Protein AF-A0A935K1G2-F1 (afdb_monomer)

pLDDT: mean 83.06, std 15.39, range [38.25, 97.44]

Radius of gyration: 13.63 Å; Cα contacts (8 Å, |Δi|>4): 152; chains: 1; bounding box: 31×29×34 Å

Foldseek 3Di:
DDDDPDQCVVCVVVLVVLPFQEEEEEQFEDDDDCSVVFHDAPVVVCVVVVDPRYAAEYLYDDPSLVSVVVDPDHYHDSNVRQPDPSSSLVVVVSHNYYDYTPYVVVVSVVVD

Secondary structure (DSSP, 8-state):
-PPPTTTHHHHHHHHHH--SEEEEEE----S-TTGGGT---GGGGGGGGGSTTEEEEE---SGGGGGGGG-SS--B-GGGG--SHHHHHHHHHT-SEEEESSSHHHHHHTT-

Sequence (112 aa):
MQSLPGLLSDWDDHLRQDDSFKIGIVWAGGALKHDYLRSSTLADWRRLWDVDGVSMYSLQKDDPSNQAAYFDLPLVNIAADCPTWAQTMAAIEKMDLIVTVDTAVAHGCLIK

Nearest PDB structures (foldseek):
  1psw-assembly1_A  TM=6.318E-01  e=1.210E+00  Escherichia coli
  5ue7-assembly1_A  TM=3.414E-01  e=6.695E+00  Candida albicans SC5314

Structure (mmCIF, N/CA/C/O backbone):
data_AF-A0A935K1G2-F1
#
_entry.id   AF-A0A935K1G2-F1
#
loop_
_atom_site.group_PDB
_atom_site.id
_atom_site.type_symbol
_atom_site.label_atom_id
_atom_site.label_alt_id
_atom_site.label_comp_id
_atom_site.label_asym_id
_atom_site.label_entity_id
_atom_site.label_seq_id
_atom_site.pdbx_PDB_ins_code
_atom_site.Cartn_x
_atom_site.Cartn_y
_atom_site.Cartn_z
_atom_site.occupancy
_atom_site.B_iso_or_equiv
_atom_site.auth_seq_id
_atom_site.auth_comp_id
_atom_site.auth_asym_id
_atom_site.auth_atom_id
_atom_site.pdbx_PDB_model_num
ATOM 1 N N . MET A 1 1 ? 12.017 7.510 20.500 1.00 38.59 1 MET A N 1
ATOM 2 C CA . MET A 1 1 ? 11.799 7.112 19.097 1.00 38.59 1 MET A CA 1
ATOM 3 C C . MET A 1 1 ? 11.363 8.368 18.359 1.00 38.59 1 MET A C 1
ATOM 5 O O . MET A 1 1 ? 10.251 8.823 18.5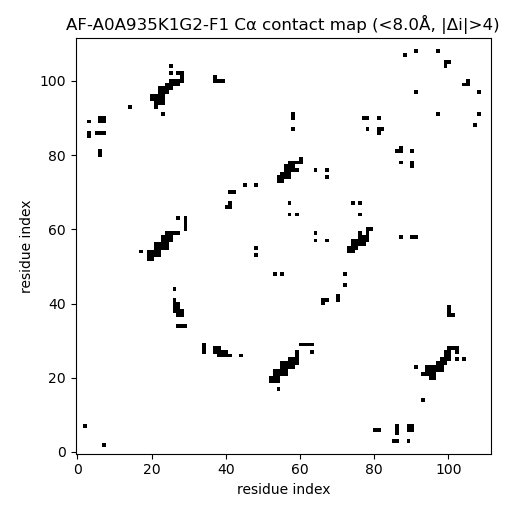80 1.00 38.59 1 MET A O 1
ATOM 9 N N . GLN A 1 2 ? 12.292 9.057 17.688 1.00 38.25 2 GLN A N 1
ATOM 10 C CA . GLN A 1 2 ? 11.992 10.327 17.012 1.00 38.25 2 GLN A CA 1
ATOM 11 C C . GLN A 1 2 ? 11.204 10.026 15.734 1.00 38.25 2 GLN A C 1
ATOM 13 O O . GLN A 1 2 ? 11.623 9.180 14.948 1.00 38.25 2 GLN A O 1
ATOM 18 N N . SER A 1 3 ? 10.060 10.686 15.559 1.00 44.81 3 SER A N 1
ATOM 19 C CA . SER A 1 3 ? 9.272 10.640 14.331 1.00 44.81 3 SER A CA 1
ATOM 20 C C . SER A 1 3 ? 10.114 11.169 13.169 1.00 44.81 3 SER A C 1
ATOM 22 O O . SER A 1 3 ? 10.691 12.254 13.247 1.00 44.81 3 SER A O 1
ATOM 24 N N . LEU A 1 4 ? 10.216 10.391 12.093 1.00 48.94 4 LEU A N 1
ATOM 25 C CA . LEU A 1 4 ? 10.877 10.831 10.868 1.00 48.94 4 LEU A CA 1
ATOM 26 C C . LEU A 1 4 ? 10.044 11.960 10.239 1.00 48.94 4 LEU A C 1
ATOM 28 O O . LEU A 1 4 ? 8.856 11.753 9.969 1.00 48.94 4 LEU A O 1
ATOM 32 N N . PRO A 1 5 ? 10.617 13.158 10.037 1.00 48.22 5 PRO A N 1
ATOM 33 C CA . PRO A 1 5 ? 9.847 14.314 9.604 1.00 48.22 5 PRO A CA 1
ATOM 34 C C . PRO A 1 5 ? 9.327 14.130 8.169 1.00 48.22 5 PRO A C 1
ATOM 36 O O . PRO A 1 5 ? 10.093 13.823 7.256 1.00 48.22 5 PRO A O 1
ATOM 39 N N . GLY A 1 6 ? 8.019 14.337 7.981 1.00 54.62 6 GLY A N 1
ATOM 40 C CA . GLY A 1 6 ? 7.413 14.653 6.681 1.00 54.62 6 GLY A CA 1
ATOM 41 C C . GLY A 1 6 ? 6.362 13.689 6.120 1.00 54.62 6 GLY A C 1
ATOM 42 O O . GLY A 1 6 ? 5.596 14.126 5.281 1.00 54.62 6 GLY A O 1
ATOM 43 N N . LEU A 1 7 ? 6.287 12.420 6.544 1.00 57.47 7 LEU A N 1
ATOM 44 C CA . LEU A 1 7 ? 5.231 11.501 6.061 1.00 57.47 7 LEU A CA 1
ATOM 45 C C . LEU A 1 7 ? 4.125 11.293 7.098 1.00 57.47 7 LEU A C 1
ATOM 47 O O . LEU A 1 7 ? 2.940 11.352 6.785 1.00 57.47 7 LEU A O 1
ATOM 51 N N . LEU A 1 8 ? 4.522 11.009 8.340 1.00 57.66 8 LEU A N 1
ATOM 52 C CA . LEU A 1 8 ? 3.570 10.585 9.358 1.00 57.66 8 LEU A CA 1
ATOM 53 C C . LEU A 1 8 ? 2.636 11.707 9.803 1.00 57.66 8 LEU A C 1
ATOM 55 O O . LEU A 1 8 ? 1.525 11.391 10.170 1.00 57.66 8 LEU A O 1
ATOM 59 N N . SER A 1 9 ? 3.016 12.989 9.762 1.00 64.75 9 SER A N 1
ATOM 60 C CA . SER A 1 9 ? 2.102 14.054 10.215 1.00 64.75 9 SER A CA 1
ATOM 61 C C . SER A 1 9 ? 0.793 14.072 9.432 1.00 64.75 9 SER A C 1
ATOM 63 O O . SER A 1 9 ? -0.264 14.265 10.022 1.00 64.75 9 SER A O 1
ATOM 65 N N . ASP A 1 10 ? 0.873 13.832 8.127 1.00 72.44 10 ASP A N 1
ATOM 66 C CA . ASP A 1 10 ? -0.256 14.021 7.220 1.00 72.44 10 ASP A CA 1
ATOM 67 C C . ASP A 1 10 ? -1.097 12.738 7.132 1.00 72.44 10 ASP A C 1
ATOM 69 O O . ASP A 1 10 ? -2.319 12.792 7.004 1.00 72.44 10 ASP A O 1
ATOM 73 N N . TRP A 1 11 ? -0.453 11.575 7.287 1.00 84.81 11 TRP A N 1
ATOM 74 C CA . TRP A 1 11 ? -1.113 10.267 7.286 1.00 84.81 11 TRP A CA 1
ATOM 75 C C . TRP A 1 11 ? -1.499 9.753 8.677 1.00 84.81 11 TRP A C 1
ATOM 77 O O . TRP A 1 11 ? -2.344 8.865 8.763 1.00 84.81 11 TRP A O 1
ATOM 87 N N . ASP A 1 12 ? -0.926 10.274 9.767 1.00 83.25 12 ASP A N 1
ATOM 88 C CA . ASP A 1 12 ? -1.163 9.756 11.122 1.00 83.25 12 ASP A CA 1
ATOM 89 C C . ASP A 1 12 ? -2.638 9.848 11.492 1.00 83.25 12 ASP A C 1
ATOM 91 O O . ASP A 1 12 ? -3.171 8.896 12.053 1.00 83.25 12 ASP A O 1
ATOM 95 N N . ASP A 1 13 ? -3.306 10.955 11.173 1.00 85.62 13 ASP A N 1
ATOM 96 C CA . ASP A 1 13 ? -4.723 11.116 11.498 1.00 85.62 13 ASP A CA 1
ATOM 97 C C . ASP A 1 13 ? -5.596 10.171 10.669 1.00 85.62 13 ASP A C 1
ATOM 99 O O . ASP A 1 13 ? -6.478 9.522 11.225 1.00 85.62 13 ASP A O 1
ATOM 103 N N . HIS A 1 14 ? -5.304 10.010 9.375 1.00 87.62 14 HIS A N 1
ATOM 104 C CA . HIS A 1 14 ? -6.013 9.058 8.518 1.00 87.62 14 HIS A CA 1
ATOM 105 C C . HIS A 1 14 ? -5.840 7.613 9.011 1.00 87.62 14 HIS A C 1
ATOM 107 O O . HIS A 1 14 ? -6.815 6.886 9.173 1.00 87.62 14 HIS A O 1
ATOM 113 N N . LEU A 1 15 ? -4.602 7.210 9.308 1.00 89.56 15 LEU A N 1
ATOM 114 C CA . LEU A 1 15 ? -4.274 5.864 9.781 1.00 89.56 15 LEU A CA 1
ATOM 115 C C . LEU A 1 15 ? -4.786 5.589 11.201 1.00 89.56 15 LEU A C 1
ATOM 117 O O . LEU A 1 15 ? -5.051 4.437 11.536 1.00 89.56 15 LEU A O 1
ATOM 121 N N . ARG A 1 16 ? -4.908 6.621 12.047 1.00 87.31 16 ARG A N 1
ATOM 122 C CA . ARG A 1 16 ? -5.493 6.516 13.395 1.00 87.31 16 ARG A CA 1
ATOM 123 C C . ARG A 1 16 ? -7.012 6.448 13.382 1.00 87.31 16 ARG A C 1
ATOM 125 O O . ARG A 1 16 ? -7.571 5.862 14.297 1.00 87.31 16 ARG A O 1
ATOM 132 N N . GLN A 1 17 ? -7.659 7.098 12.419 1.00 90.12 17 GLN A N 1
ATOM 133 C CA . GLN A 1 17 ? -9.115 7.066 12.263 1.00 90.12 17 GLN A CA 1
ATOM 134 C C . GLN A 1 17 ? -9.600 5.774 11.602 1.00 90.12 17 GLN A C 1
ATOM 136 O O . GLN A 1 17 ? -10.788 5.467 11.673 1.00 90.12 17 GLN A O 1
ATOM 141 N N . ASP A 1 18 ? -8.702 5.025 10.960 1.00 93.38 18 ASP A N 1
ATOM 142 C CA . ASP A 1 18 ? -9.017 3.705 10.440 1.00 93.38 18 ASP A CA 1
ATOM 143 C C . ASP A 1 18 ? -8.897 2.629 11.529 1.00 93.38 18 ASP A C 1
ATOM 145 O O . ASP A 1 18 ? -7.809 2.124 11.834 1.00 93.38 18 ASP A O 1
ATOM 149 N N . ASP A 1 19 ? -10.051 2.269 12.088 1.00 93.56 19 ASP A N 1
ATOM 150 C CA . ASP A 1 19 ? -10.213 1.196 13.073 1.00 93.56 19 ASP A CA 1
ATOM 151 C C . ASP A 1 19 ? -10.158 -0.216 12.451 1.00 93.56 19 ASP A C 1
ATOM 153 O O . ASP A 1 19 ? -10.207 -1.215 13.174 1.00 93.56 19 ASP A O 1
ATOM 157 N N . SER A 1 20 ? -10.055 -0.326 11.122 1.00 95.94 20 SER A N 1
ATOM 158 C CA . SER A 1 20 ? -9.943 -1.607 10.417 1.00 95.94 20 SER A CA 1
ATOM 159 C C . SER A 1 20 ? -8.546 -2.214 10.572 1.00 95.94 20 SER A C 1
ATOM 161 O O . SER A 1 20 ? -7.568 -1.540 10.924 1.00 95.94 20 SER A O 1
ATOM 163 N N . PHE A 1 21 ? -8.434 -3.506 10.259 1.00 96.12 21 PHE A N 1
ATOM 164 C CA . PHE A 1 21 ? -7.148 -4.197 10.212 1.00 96.12 21 PHE A CA 1
ATOM 165 C C . PHE A 1 21 ? -6.368 -3.770 8.957 1.00 96.12 21 PHE A C 1
ATOM 167 O O . PHE A 1 21 ? -6.766 -4.068 7.829 1.00 96.12 21 PHE A O 1
ATOM 174 N N . LYS A 1 22 ? -5.265 -3.042 9.140 1.00 96.88 22 LYS A N 1
ATOM 175 C CA . LYS A 1 22 ? -4.525 -2.367 8.065 1.00 96.88 22 LYS A CA 1
ATOM 176 C C . LYS A 1 22 ? -3.501 -3.308 7.442 1.00 96.88 22 LYS A C 1
ATOM 178 O O . LYS A 1 22 ? -2.525 -3.700 8.085 1.00 96.88 22 LYS A O 1
ATOM 183 N N . ILE A 1 23 ? -3.696 -3.639 6.170 1.00 96.94 23 ILE A N 1
ATOM 184 C CA . ILE A 1 23 ? -2.817 -4.524 5.406 1.00 96.94 23 ILE A CA 1
ATOM 185 C C . ILE A 1 23 ? -2.026 -3.701 4.389 1.00 96.94 23 ILE A C 1
ATOM 187 O O . ILE A 1 23 ? -2.590 -3.121 3.461 1.00 96.94 23 ILE A O 1
ATOM 191 N N . GLY A 1 24 ? -0.703 -3.687 4.540 1.00 96.00 24 GLY A N 1
ATOM 192 C CA . GLY A 1 24 ? 0.219 -3.134 3.554 1.00 96.00 24 GLY A CA 1
ATOM 193 C C . GLY A 1 24 ? 0.600 -4.177 2.504 1.00 96.00 24 GLY A C 1
ATOM 194 O O . GLY A 1 24 ? 1.043 -5.271 2.858 1.00 96.00 24 GLY A O 1
ATOM 195 N N . ILE A 1 25 ? 0.470 -3.849 1.219 1.00 95.75 25 ILE A N 1
ATOM 196 C CA . ILE A 1 25 ? 0.766 -4.772 0.114 1.00 95.75 25 ILE A CA 1
ATOM 197 C C . ILE A 1 25 ? 1.878 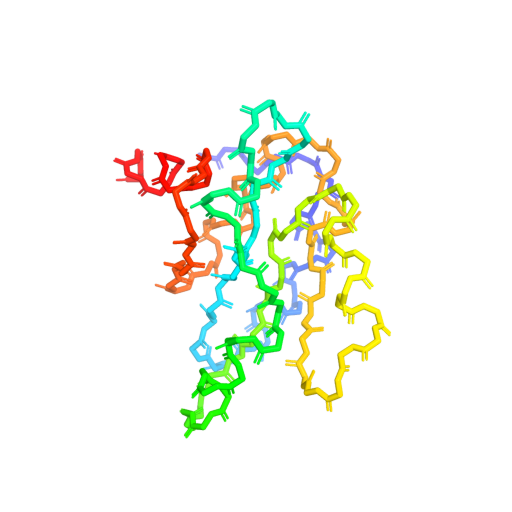-4.270 -0.813 1.00 95.75 25 ILE A C 1
ATOM 199 O O . ILE A 1 25 ? 1.971 -3.076 -1.116 1.00 95.75 25 ILE A O 1
ATOM 203 N N . VAL A 1 26 ? 2.703 -5.210 -1.285 1.00 94.19 26 VAL A N 1
ATOM 204 C CA . VAL A 1 26 ? 3.752 -5.009 -2.302 1.00 94.19 26 VAL A CA 1
ATOM 205 C C . VAL A 1 26 ? 3.753 -6.208 -3.252 1.00 94.19 26 VAL A C 1
ATOM 207 O O . VAL A 1 26 ? 4.212 -7.298 -2.911 1.00 94.19 26 VAL A O 1
ATOM 210 N N . TRP A 1 27 ? 3.209 -6.033 -4.451 1.00 92.94 27 TRP A N 1
ATOM 211 C CA . TRP A 1 27 ? 2.934 -7.141 -5.377 1.00 92.94 27 TRP A CA 1
ATOM 212 C C . TRP A 1 27 ? 4.036 -7.364 -6.420 1.00 92.94 27 TRP A C 1
ATOM 214 O O . TRP A 1 27 ? 4.031 -8.382 -7.117 1.00 92.94 27 TRP A O 1
ATOM 224 N N . ALA A 1 28 ? 4.992 -6.446 -6.537 1.00 90.00 28 ALA A N 1
ATOM 225 C CA . ALA A 1 28 ? 6.082 -6.534 -7.497 1.00 90.00 28 ALA A CA 1
ATOM 226 C C . ALA A 1 28 ? 7.399 -6.000 -6.921 1.00 90.00 28 ALA A C 1
ATOM 228 O O . ALA A 1 28 ? 7.435 -5.085 -6.095 1.00 90.00 28 ALA A O 1
ATOM 229 N N . GLY A 1 29 ? 8.507 -6.564 -7.390 1.00 83.38 29 GLY A N 1
ATOM 230 C CA . GLY A 1 29 ? 9.827 -5.980 -7.217 1.00 83.38 29 GLY A CA 1
ATOM 231 C C . GLY A 1 29 ? 10.064 -4.776 -8.141 1.00 83.38 29 GLY A C 1
ATOM 232 O O . GLY A 1 29 ? 9.180 -4.326 -8.869 1.00 83.38 29 GLY A O 1
ATOM 233 N N . GLY A 1 30 ? 11.273 -4.214 -8.062 1.00 73.19 30 GLY A N 1
ATOM 234 C CA . GLY A 1 30 ? 11.722 -3.126 -8.938 1.00 73.19 30 GLY A CA 1
ATOM 235 C C . GLY A 1 30 ? 12.342 -3.631 -10.247 1.00 73.19 30 GLY A C 1
ATOM 236 O O . GLY A 1 30 ? 12.473 -4.827 -10.470 1.00 73.19 30 GLY A O 1
ATOM 237 N N . ALA A 1 31 ? 12.812 -2.728 -11.108 1.00 67.81 31 ALA A N 1
ATOM 238 C CA . ALA A 1 31 ? 13.309 -3.042 -12.457 1.00 67.81 31 ALA A CA 1
ATOM 239 C C . ALA A 1 31 ? 14.686 -3.762 -12.512 1.00 67.81 31 ALA A C 1
ATOM 241 O O . ALA A 1 31 ? 15.627 -3.302 -13.161 1.00 67.81 31 ALA A O 1
ATOM 242 N N . LEU A 1 32 ? 14.833 -4.905 -11.838 1.00 68.56 32 LEU A N 1
ATOM 243 C CA . LEU A 1 32 ? 16.025 -5.754 -11.892 1.00 68.56 32 LEU A CA 1
ATOM 244 C C . LEU A 1 32 ? 15.917 -6.819 -12.992 1.00 68.56 32 LEU A C 1
ATOM 246 O O . LEU A 1 32 ? 14.836 -7.265 -13.381 1.00 68.56 32 LEU A O 1
ATOM 250 N N . LYS A 1 33 ? 17.070 -7.287 -13.485 1.00 58.00 33 LYS A N 1
ATOM 251 C CA . LYS A 1 33 ? 17.134 -8.385 -14.459 1.00 58.00 33 LYS A CA 1
ATOM 252 C C . LYS A 1 33 ? 16.518 -9.647 -13.831 1.00 58.00 33 LYS A C 1
ATOM 254 O O . LYS A 1 33 ? 17.051 -10.157 -12.852 1.00 58.00 33 LYS A O 1
ATOM 259 N N . HIS A 1 34 ? 15.421 -10.133 -14.421 1.00 67.94 34 HIS A N 1
ATOM 260 C CA . HIS A 1 34 ? 14.566 -11.241 -13.946 1.00 67.94 34 HIS A CA 1
ATOM 261 C C . HIS A 1 34 ? 13.529 -10.914 -12.863 1.00 67.94 34 HIS A C 1
ATOM 263 O O . HIS A 1 34 ? 12.973 -11.830 -12.263 1.00 67.94 34 HIS A O 1
ATOM 269 N N . ASP A 1 35 ? 13.200 -9.641 -12.643 1.00 64.56 35 ASP A N 1
ATOM 270 C CA . ASP A 1 35 ? 12.119 -9.271 -11.722 1.00 64.56 35 ASP A CA 1
ATOM 271 C C . ASP A 1 35 ? 10.766 -9.901 -12.085 1.00 64.56 35 ASP A C 1
ATOM 273 O O . ASP A 1 35 ? 10.032 -10.345 -11.210 1.00 64.56 35 ASP A O 1
ATOM 277 N N . TYR A 1 36 ? 10.508 -10.096 -13.381 1.00 64.56 36 TYR A N 1
ATOM 278 C CA . TYR A 1 36 ? 9.316 -10.786 -13.881 1.00 64.56 36 TYR A CA 1
ATOM 279 C C . TYR A 1 36 ? 9.129 -12.219 -13.342 1.00 64.56 36 TYR A C 1
ATOM 281 O O . TYR A 1 36 ? 8.014 -12.722 -13.374 1.00 64.56 36 TYR A O 1
ATOM 289 N N . LEU A 1 37 ? 10.189 -12.890 -12.865 1.00 68.50 37 LEU A N 1
ATOM 290 C CA . LEU A 1 37 ? 10.090 -14.237 -12.282 1.00 68.50 37 LEU A CA 1
ATOM 291 C C . LEU A 1 37 ? 9.595 -14.230 -10.831 1.00 68.50 37 LEU A C 1
ATOM 293 O O . LEU A 1 37 ? 9.234 -15.285 -10.316 1.00 68.50 37 LEU A O 1
ATOM 297 N N . ARG A 1 38 ? 9.621 -13.072 -10.164 1.00 70.00 38 ARG A N 1
ATOM 298 C CA . ARG A 1 38 ? 9.252 -12.921 -8.749 1.00 70.00 38 ARG A CA 1
ATOM 299 C C . AR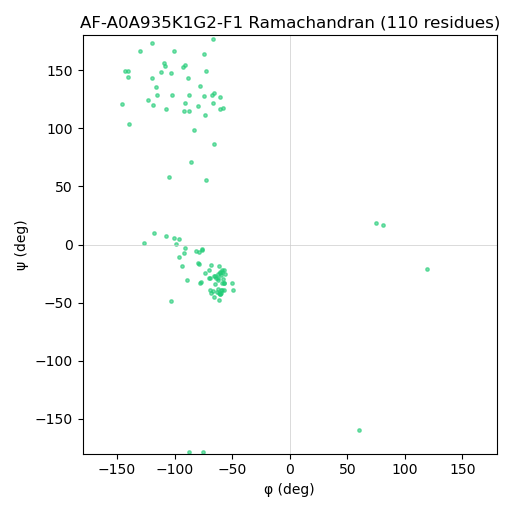G A 1 38 ? 8.190 -11.850 -8.494 1.00 70.00 38 ARG A C 1
ATOM 301 O O . ARG A 1 38 ? 7.821 -11.629 -7.347 1.00 70.00 38 ARG A O 1
ATOM 308 N N . SER A 1 39 ? 7.709 -11.205 -9.552 1.00 79.06 39 SER A N 1
ATOM 309 C CA . SER A 1 39 ? 6.680 -10.169 -9.511 1.00 79.06 39 SER A CA 1
ATOM 310 C C . SER A 1 39 ? 5.336 -10.716 -9.971 1.00 79.06 39 SER A C 1
ATOM 312 O O . SER A 1 39 ? 5.261 -11.593 -10.828 1.00 79.06 39 SER A O 1
ATOM 314 N N . SER A 1 40 ? 4.273 -10.172 -9.395 1.00 85.94 40 SER A N 1
ATOM 315 C CA . SER A 1 40 ? 2.884 -10.455 -9.754 1.00 85.94 40 SER A CA 1
ATOM 316 C C . SER A 1 40 ? 2.191 -9.170 -10.203 1.00 85.94 40 SER A C 1
ATOM 318 O O . SER A 1 40 ? 2.765 -8.079 -10.136 1.00 85.94 40 SER A O 1
ATOM 320 N N . THR A 1 41 ? 0.960 -9.280 -10.684 1.00 90.62 41 THR A N 1
ATOM 321 C CA . THR A 1 41 ? 0.103 -8.118 -10.924 1.00 90.62 41 THR A CA 1
ATOM 322 C C . THR A 1 41 ? -0.757 -7.848 -9.695 1.00 90.62 41 THR A C 1
ATOM 324 O O . THR A 1 41 ? -1.113 -8.764 -8.958 1.00 90.62 41 THR A O 1
ATOM 327 N N . LEU A 1 42 ? -1.160 -6.595 -9.486 1.00 93.81 42 LEU A N 1
ATOM 328 C CA . LEU A 1 42 ? -2.103 -6.237 -8.425 1.00 93.81 42 LEU A CA 1
ATOM 329 C C . LEU A 1 42 ? -3.439 -6.994 -8.572 1.00 93.81 42 LEU A C 1
ATOM 331 O O . LEU A 1 42 ? -4.090 -7.331 -7.585 1.00 93.81 42 LEU A O 1
ATOM 335 N N . ALA A 1 43 ? -3.825 -7.332 -9.807 1.00 93.62 43 ALA A N 1
A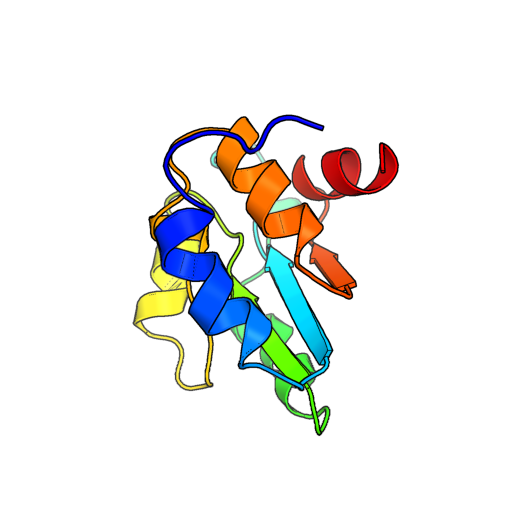TOM 336 C CA . ALA A 1 43 ? -5.016 -8.128 -10.090 1.00 93.62 43 ALA A CA 1
ATOM 337 C C . ALA A 1 43 ? -4.940 -9.567 -9.544 1.00 93.62 43 ALA A C 1
ATOM 339 O O . ALA A 1 43 ? -5.978 -10.137 -9.207 1.00 93.62 43 ALA A O 1
ATOM 340 N N . ASP A 1 44 ? -3.743 -10.137 -9.384 1.00 92.75 44 ASP A N 1
ATOM 341 C CA . ASP A 1 44 ? -3.576 -11.476 -8.801 1.00 92.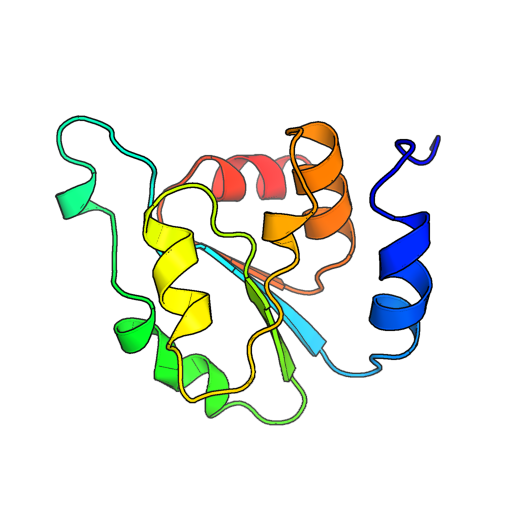75 44 ASP A CA 1
ATOM 342 C C . ASP A 1 44 ? -3.928 -11.496 -7.298 1.00 92.75 44 ASP A C 1
ATOM 344 O O . ASP A 1 44 ? -4.208 -12.549 -6.727 1.00 92.75 44 ASP A O 1
ATOM 348 N N . TRP A 1 45 ? -3.972 -10.322 -6.655 1.00 94.38 45 TRP A N 1
ATOM 349 C CA . TRP A 1 45 ? -4.143 -10.156 -5.208 1.00 94.38 45 TRP A CA 1
ATOM 350 C C . TRP A 1 45 ? -5.581 -9.840 -4.791 1.00 94.38 45 TRP A C 1
ATOM 352 O O . TRP A 1 45 ? -5.861 -9.714 -3.601 1.00 94.38 45 TRP A O 1
ATOM 362 N N . ARG A 1 46 ? -6.520 -9.753 -5.743 1.00 95.00 46 ARG A N 1
ATOM 363 C CA . ARG A 1 46 ? -7.927 -9.370 -5.497 1.00 95.00 46 ARG A CA 1
ATOM 364 C C . ARG A 1 46 ? -8.604 -10.147 -4.375 1.00 95.00 46 ARG A C 1
ATOM 366 O O . ARG A 1 46 ? -9.426 -9.586 -3.668 1.00 95.00 46 ARG A O 1
ATOM 373 N N . ARG A 1 47 ? -8.241 -11.419 -4.194 1.00 93.81 47 ARG A N 1
ATOM 374 C CA . ARG A 1 47 ? -8.784 -12.281 -3.133 1.00 93.81 47 ARG A CA 1
ATOM 375 C C . ARG A 1 47 ? -8.556 -11.738 -1.724 1.00 93.81 47 ARG A C 1
ATOM 377 O O . ARG A 1 47 ? -9.298 -12.104 -0.826 1.00 93.81 47 ARG A O 1
ATOM 384 N N . LEU A 1 48 ? -7.573 -10.861 -1.522 1.00 92.31 48 LEU A N 1
ATOM 385 C CA . LEU A 1 48 ? -7.366 -10.210 -0.230 1.00 92.31 48 LEU A CA 1
ATOM 386 C C . LEU A 1 48 ? -8.530 -9.280 0.150 1.00 92.31 48 LEU A C 1
ATOM 388 O O . LEU A 1 48 ? -8.794 -9.108 1.334 1.00 92.31 48 LEU A O 1
ATOM 392 N N . TRP A 1 49 ? -9.252 -8.728 -0.830 1.00 95.81 49 TRP A N 1
ATOM 393 C CA . TRP A 1 49 ? -10.443 -7.901 -0.601 1.00 95.81 49 TRP A CA 1
ATOM 394 C C . TRP A 1 49 ? -11.703 -8.714 -0.288 1.00 95.81 49 TRP A C 1
ATOM 396 O O . TRP A 1 49 ? -12.717 -8.122 0.064 1.00 95.81 49 TRP A O 1
ATOM 406 N N . ASP A 1 50 ? -11.652 -10.047 -0.384 1.00 95.94 50 ASP A N 1
ATOM 407 C CA . ASP A 1 50 ? -12.750 -10.917 0.060 1.00 95.94 50 ASP A CA 1
ATOM 408 C C . ASP A 1 50 ? -12.779 -11.048 1.604 1.00 95.94 50 ASP A C 1
ATOM 410 O O . ASP A 1 50 ? -13.664 -11.704 2.153 1.00 95.94 50 ASP A O 1
ATOM 414 N N . VAL A 1 51 ? -11.797 -10.472 2.315 1.00 94.62 51 VAL A N 1
ATOM 415 C CA . VAL A 1 51 ? -11.709 -10.482 3.782 1.00 94.62 51 VAL A CA 1
ATOM 416 C C . VAL A 1 51 ? -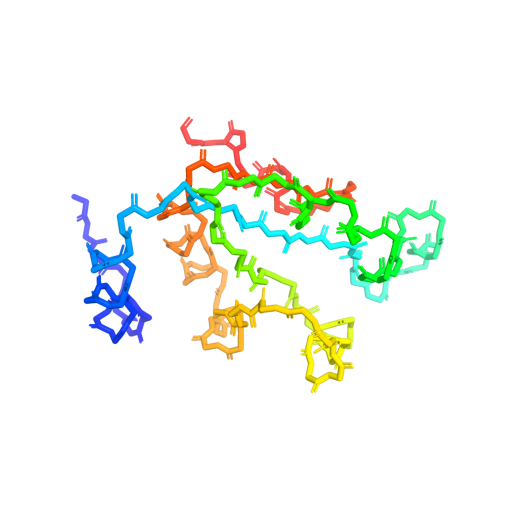12.414 -9.250 4.348 1.00 94.62 51 VAL A C 1
ATOM 418 O O . VAL A 1 51 ? -12.039 -8.122 4.045 1.00 94.62 51 VAL A O 1
ATOM 421 N N . ASP A 1 52 ? -13.410 -9.458 5.206 1.00 94.94 52 ASP A N 1
ATOM 422 C CA . ASP A 1 52 ? -14.124 -8.362 5.866 1.00 94.94 52 ASP A CA 1
ATOM 423 C C . ASP A 1 52 ? -13.274 -7.675 6.950 1.00 94.94 52 ASP A C 1
ATOM 425 O O . ASP A 1 52 ? -12.466 -8.307 7.632 1.00 94.94 52 ASP A O 1
ATOM 429 N N . GLY A 1 53 ? -13.510 -6.374 7.160 1.00 95.31 53 GLY A N 1
ATOM 430 C CA . GLY A 1 53 ? -12.901 -5.608 8.258 1.00 95.31 53 GLY A CA 1
ATOM 431 C C . GLY A 1 53 ? -11.425 -5.251 8.059 1.00 95.31 53 GLY A C 1
ATOM 432 O O . GLY A 1 53 ? -10.739 -4.932 9.032 1.00 95.31 53 GLY A O 1
ATOM 433 N N . VAL A 1 54 ? -10.934 -5.308 6.819 1.00 96.19 54 VAL A N 1
ATOM 434 C CA . VAL A 1 54 ? -9.563 -4.929 6.463 1.00 96.19 54 VAL A CA 1
ATOM 435 C C . VAL A 1 54 ? -9.543 -3.669 5.605 1.00 96.19 54 VAL A C 1
ATOM 437 O O . VAL A 1 54 ? -10.424 -3.451 4.772 1.00 96.19 54 VAL A O 1
ATOM 440 N N . SER A 1 55 ? -8.480 -2.890 5.759 1.00 97.31 55 SER A N 1
ATOM 441 C CA . SER A 1 55 ? -8.157 -1.770 4.877 1.00 97.31 55 SER A CA 1
ATOM 442 C C . SER A 1 55 ? -6.849 -2.042 4.157 1.00 97.31 55 SER A C 1
ATOM 444 O O . SER A 1 55 ? -5.870 -2.475 4.766 1.00 97.31 55 SER A O 1
ATOM 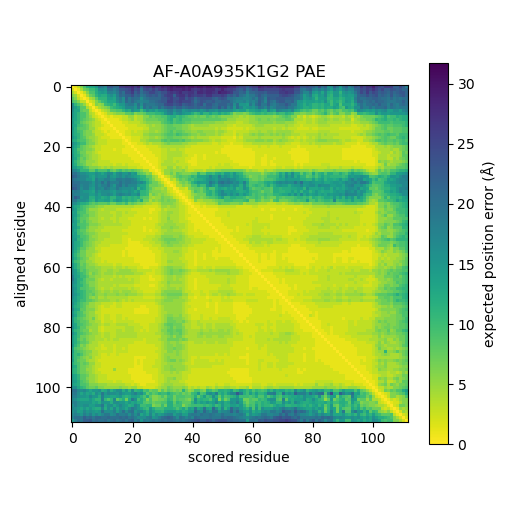446 N N . MET A 1 56 ? -6.823 -1.774 2.853 1.00 97.44 56 MET A N 1
ATOM 447 C CA . MET A 1 56 ? -5.679 -2.078 1.996 1.00 97.44 56 MET A CA 1
ATOM 448 C C . MET A 1 56 ? -4.860 -0.828 1.690 1.00 97.44 56 MET A C 1
ATOM 450 O O . MET A 1 56 ? -5.383 0.168 1.182 1.00 97.44 56 MET A O 1
ATOM 454 N N . TYR A 1 57 ? -3.552 -0.925 1.921 1.00 96.12 57 TYR A N 1
ATOM 455 C CA . TYR A 1 57 ? -2.581 0.134 1.675 1.00 96.12 57 TYR A CA 1
ATOM 456 C C . TYR A 1 57 ? -1.492 -0.353 0.721 1.00 96.12 57 TYR A C 1
ATOM 458 O O . TYR A 1 57 ? -0.803 -1.337 0.981 1.00 96.12 57 TYR A O 1
ATOM 466 N N . SER A 1 58 ? -1.290 0.349 -0.389 1.00 95.56 58 SER A N 1
ATOM 467 C CA . SER A 1 58 ? -0.179 0.080 -1.298 1.00 95.56 58 SER A CA 1
ATOM 468 C C . SER A 1 58 ? 1.104 0.692 -0.749 1.00 95.56 58 SER A C 1
ATOM 470 O O . SER A 1 58 ? 1.226 1.911 -0.610 1.00 95.56 58 SER A O 1
ATOM 472 N N . LEU A 1 59 ? 2.085 -0.175 -0.502 1.00 94.06 59 LEU A N 1
ATOM 473 C CA . LEU A 1 59 ? 3.470 0.193 -0.213 1.00 94.06 59 LEU A CA 1
ATOM 474 C C . LEU A 1 59 ? 4.368 0.030 -1.455 1.00 94.06 59 LEU A C 1
ATOM 476 O O . LEU A 1 59 ? 5.586 0.201 -1.376 1.00 94.06 59 LEU A O 1
ATOM 480 N N . GLN A 1 60 ? 3.771 -0.301 -2.604 1.00 93.31 60 GLN A N 1
ATOM 481 C CA . GLN A 1 60 ? 4.469 -0.527 -3.860 1.00 93.31 60 GLN A CA 1
ATOM 482 C C . GLN A 1 60 ? 5.113 0.759 -4.377 1.00 93.31 60 GLN A C 1
ATOM 484 O O . GLN A 1 60 ? 4.466 1.799 -4.529 1.00 93.31 60 GLN A O 1
ATOM 489 N N . LYS A 1 61 ? 6.394 0.648 -4.718 1.00 88.94 61 LYS A N 1
ATOM 490 C CA . LYS A 1 61 ? 7.191 1.707 -5.334 1.00 88.94 61 LYS A CA 1
ATOM 491 C C . LYS A 1 61 ? 7.342 1.512 -6.834 1.00 88.94 61 LYS A C 1
ATOM 493 O O . LYS A 1 61 ? 7.071 0.427 -7.354 1.00 88.94 61 LYS A O 1
ATOM 498 N N . ASP A 1 62 ? 7.804 2.584 -7.471 1.00 87.50 62 ASP A N 1
ATOM 499 C CA . ASP A 1 62 ? 8.203 2.649 -8.876 1.00 87.50 62 ASP A CA 1
ATOM 500 C C . ASP A 1 62 ? 7.066 2.307 -9.853 1.00 87.50 62 ASP A C 1
ATOM 502 O O . ASP A 1 62 ? 5.886 2.395 -9.508 1.00 87.50 62 ASP A O 1
ATOM 506 N N . ASP A 1 63 ? 7.414 1.939 -11.088 1.00 88.88 63 ASP A N 1
ATOM 507 C CA . ASP A 1 63 ? 6.464 1.686 -12.177 1.00 88.88 63 ASP A CA 1
ATOM 508 C C . ASP A 1 63 ? 5.300 0.745 -11.813 1.00 88.88 63 ASP A C 1
ATOM 510 O O . ASP A 1 63 ? 4.170 1.036 -12.222 1.00 88.88 63 ASP A O 1
ATOM 514 N N . PRO A 1 64 ? 5.488 -0.343 -11.031 1.00 89.75 64 PRO A N 1
ATOM 515 C CA . PRO A 1 64 ? 4.369 -1.196 -10.644 1.00 89.75 64 PRO A CA 1
ATOM 516 C C . PRO A 1 64 ? 3.305 -0.48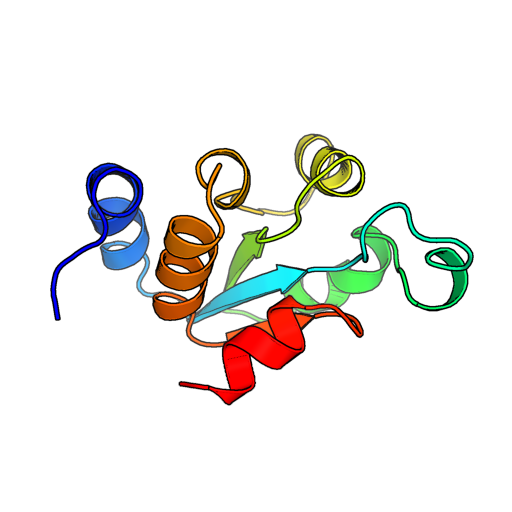1 -9.802 1.00 89.75 64 PRO A C 1
ATOM 518 O O . PRO A 1 64 ? 2.142 -0.878 -9.859 1.00 89.75 64 PRO A O 1
ATOM 521 N N . SER A 1 65 ? 3.664 0.590 -9.079 1.00 91.69 65 SER A N 1
ATOM 522 C CA . SER A 1 65 ? 2.734 1.401 -8.275 1.00 91.69 65 SER A CA 1
ATOM 523 C C . SER A 1 65 ? 1.625 2.029 -9.128 1.00 91.69 65 SER A C 1
ATOM 525 O O . SER A 1 65 ? 0.507 2.218 -8.652 1.00 91.69 65 SER A O 1
ATOM 527 N N . ASN A 1 66 ? 1.877 2.258 -10.424 1.00 91.38 66 ASN A N 1
ATOM 528 C CA . ASN A 1 66 ? 0.883 2.795 -11.358 1.00 91.38 66 ASN A CA 1
ATOM 529 C C . ASN A 1 66 ? -0.372 1.914 -11.477 1.00 91.38 66 ASN A C 1
ATOM 531 O O . ASN A 1 66 ? -1.438 2.419 -11.822 1.00 91.38 66 ASN A O 1
ATOM 535 N N . GLN A 1 67 ? -0.279 0.614 -11.170 1.00 92.31 67 GLN A N 1
ATOM 536 C CA . GLN A 1 67 ? -1.440 -0.282 -11.173 1.00 92.31 67 GLN A CA 1
ATOM 537 C C . GLN A 1 67 ? -2.496 0.141 -10.141 1.00 92.31 67 GLN A C 1
ATOM 539 O O . GLN A 1 67 ? -3.683 -0.036 -10.400 1.00 92.31 67 GLN A O 1
ATOM 544 N N . ALA A 1 68 ? -2.093 0.762 -9.025 1.00 92.44 68 ALA A N 1
ATOM 545 C CA . ALA A 1 68 ? -3.020 1.243 -8.001 1.00 92.44 68 ALA A CA 1
ATOM 546 C C . ALA A 1 68 ? -3.950 2.355 -8.514 1.00 92.44 68 ALA A C 1
ATOM 548 O O . ALA A 1 68 ? -5.079 2.463 -8.050 1.00 92.44 68 ALA A O 1
ATOM 549 N N . ALA A 1 69 ? -3.513 3.154 -9.496 1.00 90.00 69 ALA A N 1
ATOM 550 C CA . ALA A 1 69 ? -4.313 4.250 -10.048 1.00 90.00 69 ALA A CA 1
ATOM 551 C C . ALA A 1 69 ? -5.516 3.775 -10.885 1.00 90.00 69 ALA A C 1
ATOM 553 O O . ALA A 1 69 ? -6.471 4.526 -11.067 1.00 90.00 69 ALA A O 1
ATOM 554 N N . TYR A 1 70 ? -5.467 2.543 -11.399 1.00 91.81 70 TYR A N 1
ATOM 555 C CA . TYR A 1 70 ? -6.508 1.961 -12.254 1.00 91.81 70 TYR A CA 1
ATOM 556 C C . TYR A 1 70 ? -7.158 0.724 -11.627 1.00 91.81 70 TYR A C 1
ATOM 558 O O . TYR A 1 70 ? -7.890 0.002 -12.303 1.00 91.81 70 TYR A O 1
ATOM 566 N N . PHE A 1 71 ? -6.865 0.455 -10.354 1.00 95.25 71 PHE A N 1
ATOM 567 C CA . PHE A 1 71 ? -7.456 -0.655 -9.630 1.00 95.25 71 PHE A CA 1
ATOM 568 C C . PHE A 1 71 ? -8.876 -0.298 -9.187 1.00 95.25 71 PHE A C 1
ATOM 570 O O . PHE A 1 71 ? -9.144 0.803 -8.720 1.00 95.25 71 PHE A O 1
ATOM 577 N N . ASP A 1 72 ? -9.799 -1.232 -9.359 1.00 95.25 72 ASP A N 1
ATOM 578 C CA . ASP A 1 72 ? -11.241 -1.054 -9.161 1.00 95.25 72 ASP A CA 1
ATOM 579 C C . ASP A 1 72 ? -11.718 -1.388 -7.739 1.00 95.25 72 ASP A C 1
ATOM 581 O O . ASP A 1 72 ? -12.898 -1.217 -7.435 1.00 95.25 72 ASP A O 1
ATOM 585 N N . LEU A 1 73 ? -10.822 -1.852 -6.863 1.00 96.44 73 LEU A N 1
ATOM 586 C CA . LEU A 1 73 ? -11.111 -2.102 -5.450 1.00 96.44 73 LEU A CA 1
ATOM 587 C C . LEU A 1 73 ? -10.427 -1.050 -4.559 1.00 96.44 73 LEU A C 1
ATOM 589 O O . LEU A 1 73 ? -9.390 -0.508 -4.951 1.00 96.44 73 LEU A O 1
ATOM 593 N N . PRO A 1 74 ? -10.960 -0.765 -3.354 1.00 96.25 74 PRO A N 1
ATOM 594 C CA . PRO A 1 74 ? -10.401 0.251 -2.463 1.00 96.25 74 PRO A CA 1
ATOM 595 C C . PRO A 1 74 ? -8.936 -0.026 -2.102 1.00 96.25 74 PRO A C 1
ATOM 597 O O . PRO A 1 74 ? -8.631 -1.034 -1.471 1.00 96.25 74 PRO A O 1
ATOM 600 N N . LEU A 1 75 ? -8.030 0.872 -2.483 1.00 96.38 75 LEU A N 1
ATOM 601 C CA . LEU A 1 75 ? -6.601 0.760 -2.196 1.00 96.38 75 LEU A CA 1
ATOM 602 C C . LEU A 1 75 ? -6.009 2.150 -1.966 1.00 96.38 75 LEU A C 1
ATOM 604 O O . LEU A 1 75 ? -6.039 3.000 -2.855 1.00 96.38 75 LEU A O 1
ATOM 608 N N . VAL A 1 76 ? -5.436 2.378 -0.787 1.00 94.75 76 VAL A N 1
ATOM 609 C CA . VAL A 1 76 ? -4.795 3.654 -0.446 1.00 94.75 76 VAL A CA 1
ATOM 610 C C . VAL A 1 76 ? -3.312 3.595 -0.807 1.00 94.75 76 VAL A C 1
ATOM 612 O O . VAL A 1 76 ? -2.557 2.822 -0.222 1.00 94.75 76 VAL A O 1
ATOM 615 N N . ASN A 1 77 ? -2.856 4.407 -1.765 1.00 92.50 77 ASN A N 1
ATOM 616 C CA . ASN A 1 77 ? -1.453 4.401 -2.195 1.00 92.50 77 ASN A CA 1
ATOM 617 C C . ASN A 1 77 ? -0.551 5.298 -1.335 1.00 92.50 77 ASN A C 1
ATOM 619 O O . ASN A 1 77 ? -0.058 6.322 -1.802 1.00 92.50 77 ASN A O 1
ATOM 623 N N . ILE A 1 78 ? -0.298 4.890 -0.088 1.00 92.50 78 ILE A N 1
ATOM 624 C CA . ILE A 1 78 ? 0.569 5.633 0.843 1.00 92.50 78 ILE A CA 1
ATOM 625 C C . ILE A 1 78 ? 2.017 5.739 0.340 1.00 92.50 78 ILE A C 1
ATOM 627 O O . ILE A 1 78 ? 2.709 6.723 0.606 1.00 92.50 78 ILE A O 1
ATOM 631 N N . ALA A 1 79 ? 2.487 4.759 -0.440 1.00 89.75 79 ALA A N 1
ATOM 632 C CA . ALA A 1 79 ? 3.820 4.806 -1.026 1.00 89.75 79 ALA A CA 1
ATOM 633 C C . ALA A 1 79 ? 4.040 6.011 -1.950 1.00 89.75 79 ALA A C 1
ATOM 635 O O . ALA A 1 79 ? 5.192 6.426 -2.088 1.00 89.75 79 ALA A O 1
ATOM 636 N N . ALA A 1 80 ? 2.999 6.601 -2.543 1.00 87.81 80 ALA A N 1
ATOM 637 C CA . ALA A 1 80 ? 3.142 7.800 -3.371 1.00 87.81 80 ALA A CA 1
ATOM 638 C C . ALA A 1 80 ? 3.792 8.967 -2.601 1.00 87.81 80 ALA A C 1
ATOM 640 O O . ALA A 1 80 ? 4.616 9.688 -3.161 1.00 87.81 80 ALA A O 1
ATOM 641 N N . ASP A 1 81 ? 3.534 9.059 -1.293 1.00 88.81 81 ASP A N 1
ATOM 642 C CA . ASP A 1 81 ? 4.016 10.148 -0.438 1.00 88.81 81 ASP A CA 1
ATOM 643 C C . ASP A 1 81 ? 5.306 9.808 0.328 1.00 88.81 81 ASP A C 1
ATOM 645 O O . ASP A 1 81 ? 5.782 10.596 1.142 1.00 88.81 81 ASP A O 1
ATOM 649 N N . CYS A 1 82 ? 5.910 8.639 0.075 1.00 89.25 82 CYS A N 1
ATOM 650 C CA . CYS A 1 82 ? 7.060 8.122 0.831 1.00 89.25 82 CYS A CA 1
ATOM 651 C C . CYS A 1 82 ? 8.412 8.228 0.077 1.00 89.25 82 CYS A C 1
ATOM 653 O O . CYS A 1 82 ? 9.023 7.184 -0.154 1.00 89.25 82 CYS A O 1
ATOM 655 N N . PRO A 1 83 ? 8.934 9.385 -0.370 1.00 86.25 83 PRO A N 1
ATOM 656 C CA . PRO A 1 83 ? 10.098 9.433 -1.270 1.00 86.25 83 PRO A CA 1
ATOM 657 C C . PRO A 1 83 ? 11.390 8.822 -0.699 1.00 86.25 83 PRO A C 1
ATOM 659 O O . PRO A 1 83 ? 12.297 8.492 -1.458 1.00 86.25 83 PRO A O 1
ATOM 662 N N . THR A 1 84 ? 11.491 8.647 0.620 1.00 87.12 84 THR A N 1
ATOM 663 C CA . THR A 1 84 ? 12.661 8.042 1.271 1.00 87.12 84 THR A CA 1
ATOM 664 C C . THR A 1 84 ? 12.374 6.648 1.833 1.00 87.12 84 THR A C 1
ATOM 666 O O . THR A 1 84 ? 11.244 6.301 2.190 1.00 87.12 84 THR A O 1
ATOM 669 N N . TRP A 1 85 ? 13.434 5.848 1.990 1.00 82.94 85 TRP A N 1
ATOM 670 C CA . TRP A 1 85 ? 13.343 4.552 2.671 1.00 82.94 85 TRP A CA 1
ATOM 671 C C . TRP A 1 85 ? 12.852 4.691 4.114 1.00 82.94 85 TRP A C 1
ATOM 673 O O . TRP A 1 85 ? 12.017 3.917 4.565 1.00 82.94 85 TRP A O 1
ATOM 683 N N . ALA A 1 86 ? 13.310 5.727 4.817 1.00 86.12 86 ALA A N 1
ATOM 684 C CA . ALA A 1 86 ? 12.910 5.994 6.191 1.00 86.12 86 ALA A CA 1
ATOM 685 C C . ALA A 1 86 ? 11.393 6.251 6.303 1.00 86.12 86 ALA A C 1
ATOM 687 O O . ALA A 1 86 ? 10.730 5.706 7.180 1.00 86.12 86 ALA A O 1
ATOM 688 N N . GLN A 1 87 ? 10.820 7.013 5.369 1.00 86.62 87 GLN A N 1
ATOM 689 C CA . GLN A 1 87 ? 9.370 7.221 5.294 1.00 86.62 87 GLN A CA 1
ATOM 690 C C . GLN A 1 87 ? 8.621 5.933 4.930 1.00 86.62 87 GLN A C 1
ATOM 692 O O . GLN A 1 87 ? 7.598 5.632 5.532 1.00 86.62 87 GLN A O 1
ATOM 697 N N . THR A 1 88 ? 9.160 5.126 4.013 1.00 88.62 88 THR A N 1
ATOM 698 C CA . THR A 1 88 ? 8.576 3.814 3.681 1.00 88.62 88 THR A CA 1
ATOM 699 C C . THR A 1 88 ? 8.536 2.895 4.911 1.00 88.62 88 THR A C 1
ATOM 701 O O . THR A 1 88 ? 7.511 2.276 5.182 1.00 88.62 88 THR A O 1
ATOM 704 N N . MET A 1 89 ? 9.607 2.862 5.711 1.00 86.56 89 MET A N 1
ATOM 705 C CA . MET A 1 89 ? 9.653 2.123 6.980 1.00 86.56 89 MET A CA 1
ATOM 706 C C . MET A 1 89 ? 8.639 2.650 7.998 1.00 86.56 89 MET A C 1
ATOM 708 O O . MET A 1 89 ? 7.953 1.859 8.638 1.00 86.56 89 MET A O 1
ATOM 712 N N . ALA A 1 90 ? 8.482 3.970 8.102 1.00 88.00 90 ALA A N 1
ATOM 713 C CA . ALA A 1 90 ? 7.476 4.575 8.969 1.00 88.00 90 ALA A CA 1
ATOM 714 C C . ALA A 1 90 ? 6.041 4.184 8.562 1.00 88.00 90 ALA A C 1
ATOM 716 O O . ALA A 1 90 ? 5.219 3.918 9.432 1.00 88.00 90 ALA A O 1
ATOM 717 N N . ALA A 1 91 ? 5.740 4.091 7.262 1.00 90.12 91 ALA A N 1
ATOM 718 C CA . ALA A 1 91 ? 4.455 3.575 6.783 1.00 90.12 91 ALA A CA 1
ATOM 719 C C . ALA A 1 91 ? 4.275 2.087 7.128 1.00 90.12 91 ALA A C 1
ATOM 721 O O . ALA A 1 91 ? 3.231 1.695 7.644 1.00 90.12 91 ALA A O 1
ATOM 722 N N . ILE A 1 92 ? 5.314 1.270 6.913 1.00 90.00 92 ILE A N 1
ATOM 723 C CA . ILE A 1 92 ? 5.331 -0.155 7.283 1.00 90.00 92 ILE A CA 1
ATOM 724 C C . ILE A 1 92 ? 5.059 -0.340 8.783 1.00 90.00 92 ILE A C 1
ATOM 726 O O . ILE A 1 92 ? 4.357 -1.271 9.173 1.00 90.00 92 ILE A O 1
ATOM 730 N N . GLU A 1 93 ? 5.596 0.521 9.651 1.00 89.38 93 GLU A N 1
ATOM 731 C CA . GLU A 1 93 ? 5.365 0.500 11.105 1.00 89.38 93 GLU A CA 1
ATOM 732 C C . GLU A 1 93 ? 3.903 0.695 11.516 1.00 89.38 93 GLU A C 1
ATOM 734 O O . GLU A 1 93 ? 3.523 0.228 12.586 1.00 89.38 93 GLU A O 1
ATOM 739 N N . LYS A 1 94 ? 3.081 1.326 10.674 1.00 90.88 94 LYS A N 1
ATOM 740 C CA . LYS A 1 94 ? 1.663 1.601 10.956 1.00 90.88 94 LYS A CA 1
ATOM 741 C C . LYS A 1 94 ? 0.705 0.516 10.463 1.00 90.88 94 LYS A C 1
ATOM 743 O O . LYS A 1 94 ? -0.490 0.618 10.724 1.00 90.88 94 LYS A O 1
ATOM 748 N N . MET A 1 95 ? 1.205 -0.472 9.724 1.00 94.00 95 MET A N 1
ATOM 749 C CA . MET A 1 95 ? 0.402 -1.586 9.221 1.00 94.00 95 MET A CA 1
ATOM 750 C C . MET A 1 95 ? 0.360 -2.722 10.243 1.00 94.00 95 MET A C 1
ATOM 752 O O . MET A 1 95 ? 1.378 -3.032 10.867 1.00 94.00 95 MET A O 1
ATOM 756 N N . ASP A 1 96 ? -0.792 -3.381 10.348 1.00 94.50 96 ASP A N 1
ATOM 757 C CA . ASP A 1 96 ? -0.987 -4.558 11.198 1.00 94.50 96 ASP A CA 1
ATOM 758 C C . ASP A 1 96 ? -0.405 -5.824 10.547 1.00 94.50 96 ASP A C 1
ATOM 760 O O . ASP A 1 96 ? 0.120 -6.708 11.225 1.00 94.50 96 ASP A O 1
ATOM 764 N N . LEU A 1 97 ? -0.449 -5.895 9.213 1.00 94.19 97 LEU A N 1
ATOM 765 C CA . LEU A 1 97 ? 0.129 -6.972 8.414 1.00 94.19 97 LEU A CA 1
ATOM 766 C C . LEU A 1 97 ? 0.780 -6.413 7.152 1.00 94.19 97 LEU A C 1
ATOM 768 O O . LEU A 1 97 ? 0.258 -5.494 6.524 1.00 94.19 97 LEU A O 1
ATOM 772 N N . ILE A 1 98 ? 1.892 -7.021 6.745 1.00 93.94 98 ILE A N 1
ATOM 773 C CA . ILE A 1 98 ? 2.503 -6.787 5.440 1.00 93.94 98 ILE A CA 1
ATOM 774 C C . ILE A 1 98 ? 2.448 -8.075 4.629 1.00 93.94 98 ILE A C 1
ATOM 776 O O . ILE A 1 98 ? 2.895 -9.124 5.091 1.00 93.94 98 ILE A O 1
ATOM 780 N N . VAL A 1 99 ? 1.936 -7.981 3.405 1.00 92.50 99 VAL A N 1
ATOM 781 C CA . VAL A 1 99 ? 1.942 -9.074 2.432 1.00 92.50 99 VAL A CA 1
ATOM 782 C C . VAL A 1 99 ? 2.750 -8.611 1.221 1.00 92.50 99 VAL A C 1
ATOM 784 O O . VAL A 1 99 ? 2.439 -7.602 0.593 1.00 92.50 99 VAL A O 1
ATOM 787 N N . THR A 1 100 ? 3.831 -9.318 0.901 1.00 91.12 100 THR A N 1
ATOM 788 C CA . THR A 1 100 ? 4.763 -8.922 -0.164 1.00 91.12 100 THR A CA 1
ATOM 789 C C . THR A 1 100 ? 5.234 -10.135 -0.955 1.00 91.12 100 THR A C 1
ATOM 791 O O . THR A 1 100 ? 5.373 -11.221 -0.393 1.00 91.12 100 THR A O 1
ATOM 794 N N . VAL A 1 101 ? 5.533 -9.949 -2.243 1.00 83.94 101 VAL A N 1
ATOM 795 C CA . VAL A 1 101 ? 6.428 -10.872 -2.968 1.00 83.94 101 VAL A CA 1
ATOM 796 C C . VAL A 1 101 ? 7.859 -10.779 -2.404 1.00 83.94 101 VAL A C 1
ATOM 798 O O . VAL A 1 101 ? 8.112 -9.965 -1.512 1.00 83.94 101 VAL A O 1
ATOM 801 N N . ASP A 1 102 ? 8.809 -11.588 -2.883 1.00 76.62 102 ASP A N 1
ATOM 802 C CA . ASP A 1 102 ? 10.209 -11.542 -2.421 1.00 76.62 102 ASP A CA 1
ATOM 803 C C . ASP A 1 102 ? 10.897 -10.208 -2.812 1.00 76.62 102 ASP A C 1
ATOM 805 O O . ASP A 1 102 ? 11.493 -10.050 -3.888 1.00 76.62 102 ASP A O 1
ATOM 809 N N . THR A 1 103 ? 10.726 -9.201 -1.947 1.00 63.97 103 THR A N 1
ATOM 810 C CA . THR A 1 103 ? 11.208 -7.821 -2.096 1.00 63.97 103 THR A CA 1
ATOM 811 C C . THR A 1 103 ? 11.942 -7.342 -0.841 1.00 63.97 103 THR A C 1
ATOM 813 O O . THR A 1 103 ? 11.818 -7.909 0.243 1.00 63.97 103 THR A O 1
ATOM 816 N N . ALA A 1 104 ? 12.657 -6.216 -0.955 1.00 66.12 104 ALA A N 1
ATOM 817 C CA . ALA A 1 104 ? 13.314 -5.560 0.178 1.00 66.12 104 ALA A CA 1
ATOM 818 C C . ALA A 1 104 ? 12.354 -5.207 1.336 1.00 66.12 104 ALA A C 1
ATOM 820 O O . ALA A 1 104 ? 12.789 -5.145 2.485 1.00 66.12 104 ALA A O 1
ATOM 821 N N . VAL A 1 105 ? 11.053 -5.025 1.066 1.00 65.62 105 VAL A N 1
ATOM 822 C CA . VAL A 1 105 ? 10.038 -4.801 2.110 1.00 65.62 105 VAL A CA 1
ATOM 823 C C . VAL A 1 105 ? 9.888 -6.026 3.014 1.00 65.62 105 VAL A C 1
ATOM 825 O O . VAL A 1 105 ? 9.725 -5.859 4.223 1.00 65.62 105 VAL A O 1
ATOM 828 N N . ALA A 1 106 ? 10.050 -7.242 2.481 1.00 66.44 106 ALA A N 1
ATOM 829 C CA . ALA A 1 106 ? 10.047 -8.467 3.282 1.00 66.44 106 ALA A CA 1
ATOM 830 C C . ALA A 1 106 ? 11.170 -8.447 4.332 1.00 66.44 106 ALA A C 1
ATOM 832 O O . ALA A 1 106 ? 10.948 -8.769 5.498 1.00 66.44 106 ALA A O 1
ATOM 833 N N . HIS A 1 107 ? 12.361 -7.981 3.943 1.00 62.88 107 HIS A N 1
ATOM 834 C CA . HIS A 1 107 ? 13.489 -7.816 4.860 1.00 62.88 107 HIS A CA 1
ATOM 835 C C . HIS A 1 107 ? 13.267 -6.684 5.867 1.00 62.88 107 HIS A C 1
ATOM 837 O O . HIS A 1 107 ? 13.596 -6.854 7.036 1.00 62.88 107 HIS A O 1
ATOM 843 N N . GLY A 1 108 ? 12.675 -5.561 5.448 1.00 59.56 108 GLY A N 1
ATOM 844 C CA . GLY A 1 108 ? 12.335 -4.456 6.351 1.00 59.56 108 GLY A CA 1
ATOM 845 C C . GLY A 1 108 ? 11.382 -4.870 7.480 1.00 59.56 108 GLY A C 1
ATOM 846 O O . GLY A 1 108 ? 11.516 -4.393 8.603 1.00 59.56 108 GLY A O 1
ATOM 847 N N . CYS A 1 109 ? 10.474 -5.813 7.219 1.00 60.22 109 CYS A N 1
ATOM 848 C CA . CYS A 1 109 ? 9.542 -6.327 8.226 1.00 60.22 109 CYS A CA 1
ATOM 849 C C . CYS A 1 109 ? 10.196 -7.251 9.268 1.00 60.22 109 CYS A C 1
ATOM 851 O O . CYS A 1 109 ? 9.681 -7.357 10.376 1.00 60.22 109 CYS A O 1
ATOM 853 N N . LEU A 1 110 ? 11.320 -7.902 8.941 1.00 52.06 110 LEU A N 1
ATOM 854 C CA . LEU A 1 110 ? 12.023 -8.845 9.827 1.00 52.06 110 LEU A CA 1
ATOM 855 C C . LEU A 1 110 ? 12.932 -8.167 10.868 1.00 52.06 110 LEU A C 1
ATOM 857 O O . LEU A 1 110 ? 13.516 -8.859 11.698 1.00 52.06 110 LEU A O 1
ATOM 861 N N . ILE A 1 111 ? 13.085 -6.841 10.810 1.00 46.09 111 ILE A N 1
ATOM 862 C CA . ILE A 1 111 ? 13.958 -6.058 11.708 1.00 46.09 111 ILE A CA 1
ATOM 863 C C . ILE A 1 111 ? 13.124 -5.238 12.719 1.00 46.09 111 ILE A C 1
ATOM 865 O O . ILE A 1 111 ? 13.674 -4.423 13.456 1.00 46.09 111 ILE A O 1
ATOM 869 N N . LYS A 1 112 ? 11.799 -5.440 12.764 1.00 46.28 112 LYS A N 1
ATOM 870 C CA . LYS A 1 112 ? 10.940 -4.890 13.824 1.00 46.28 112 LYS A CA 1
ATOM 871 C C . LYS A 1 112 ? 11.116 -5.638 15.143 1.00 46.28 112 LYS A C 1
ATOM 873 O O . LYS A 1 112 ? 11.249 -6.881 15.102 1.00 46.28 112 LYS A O 1
#

Organism: NCBI:txid2899244

Solvent-accessib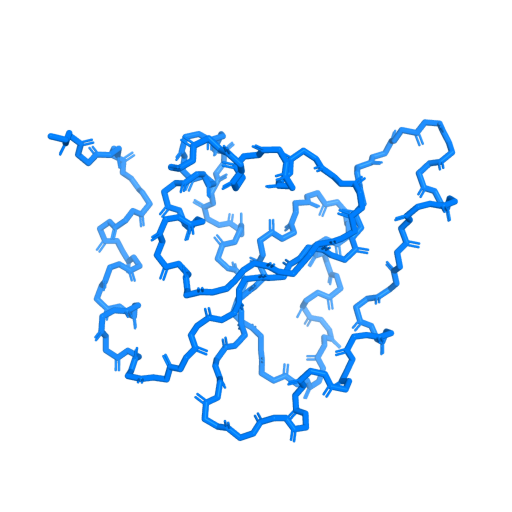le surface area (backbone atoms only — not comparable to full-atom values): 6872 Å² total; per-residue (Å²): 135,83,79,70,88,82,44,52,80,78,44,45,61,60,60,66,70,47,86,47,52,31,34,33,36,28,46,49,55,65,101,51,97,68,31,77,80,57,35,57,54,70,77,79,51,53,72,64,72,75,49,82,68,58,39,46,30,34,59,33,63,70,80,70,35,61,54,61,81,76,50,92,64,86,63,43,60,62,35,79,68,27,95,44,70,70,42,44,51,55,55,58,70,72,35,79,41,78,51,60,40,93,36,74,65,55,58,61,64,72,75,110

Mean predicted aligned error: 6.59 Å